Protein AF-A0A525I1N3-F1 (afdb_monomer)

Secondary structure (DSSP, 8-state):
---------------PPPTT--PPPPPTT-----TT-----TTSPPB-SPPPPPPPSSSSSP---HHHH-HHHHHHHHHHTS--EEEE-----SS--HHHHHHHHHHHHHHHH-SS---SEEEE-S--S-SS--TTTHIIIIITTTTT--S-EEE---SGGG-BS-TT-

Structure (mmCIF, N/CA/C/O backbone):
data_AF-A0A525I1N3-F1
#
_entry.id   AF-A0A525I1N3-F1
#
loop_
_atom_site.group_PDB
_atom_site.id
_atom_site.type_symbol
_atom_site.label_atom_id
_atom_site.label_alt_id
_atom_site.label_comp_id
_atom_site.label_asym_id
_atom_site.label_entity_id
_atom_site.label_seq_id
_atom_site.pdbx_PDB_ins_code
_atom_site.Cartn_x
_atom_site.Cartn_y
_atom_site.Cartn_z
_atom_site.occupancy
_atom_site.B_iso_or_equiv
_atom_site.auth_seq_id
_atom_site.auth_comp_id
_atom_site.auth_asym_id
_atom_site.auth_atom_id
_atom_site.pdbx_PDB_model_num
ATOM 1 N N . MET A 1 1 ? 1.531 -60.984 -22.964 1.00 40.72 1 MET A N 1
ATOM 2 C CA . MET A 1 1 ? 1.602 -60.156 -21.743 1.00 40.72 1 MET A CA 1
ATOM 3 C C . MET A 1 1 ? 1.619 -58.702 -22.183 1.00 40.72 1 MET A C 1
ATOM 5 O O . MET A 1 1 ? 2.660 -58.197 -22.573 1.00 40.72 1 MET A O 1
ATOM 9 N N . SER A 1 2 ? 0.441 -58.090 -22.276 1.00 33.56 2 SER A N 1
ATOM 10 C CA . SER A 1 2 ? 0.240 -56.708 -22.720 1.00 33.56 2 SER A CA 1
ATOM 11 C C . SER A 1 2 ? 0.135 -55.807 -21.491 1.00 33.56 2 SER A C 1
ATOM 13 O O . SER A 1 2 ? -0.817 -55.939 -20.722 1.00 33.56 2 SER A O 1
ATOM 15 N N . HIS A 1 3 ? 1.111 -54.925 -21.281 1.00 35.12 3 HIS A N 1
ATOM 16 C CA . HIS A 1 3 ? 1.067 -53.940 -20.203 1.00 35.12 3 HIS A CA 1
ATOM 17 C C . HIS A 1 3 ? 0.321 -52.682 -20.661 1.00 35.12 3 HIS A C 1
ATOM 19 O O . HIS A 1 3 ? 0.755 -51.989 -21.578 1.00 35.12 3 HIS A O 1
ATOM 25 N N . SER A 1 4 ? -0.805 -52.409 -20.002 1.00 31.67 4 SER A N 1
ATOM 26 C CA . SER A 1 4 ? -1.568 -51.166 -20.101 1.00 31.67 4 SER A CA 1
ATOM 27 C C . SER A 1 4 ? -0.810 -50.014 -19.437 1.00 31.67 4 SER A C 1
ATOM 29 O O . SER A 1 4 ? -0.463 -50.103 -18.260 1.00 31.67 4 SER A O 1
ATOM 31 N N . ALA A 1 5 ? -0.604 -48.915 -20.162 1.00 34.06 5 ALA A N 1
ATOM 32 C CA . ALA A 1 5 ? -0.118 -47.658 -19.602 1.00 34.06 5 ALA A CA 1
ATOM 33 C C . ALA A 1 5 ? -1.296 -46.873 -18.995 1.00 34.06 5 ALA A C 1
ATOM 35 O O . ALA A 1 5 ? -2.193 -46.436 -19.712 1.00 34.06 5 ALA A O 1
ATOM 36 N N . HIS A 1 6 ? -1.306 -46.711 -17.670 1.00 33.53 6 HIS A N 1
ATOM 37 C CA . HIS A 1 6 ? -2.169 -45.745 -16.987 1.00 33.53 6 HIS A CA 1
ATOM 38 C C . HIS A 1 6 ? -1.540 -44.351 -17.111 1.00 33.53 6 HIS A C 1
ATOM 40 O O . HIS A 1 6 ? -0.510 -44.074 -16.500 1.00 33.53 6 HIS A O 1
ATOM 46 N N . SER A 1 7 ? -2.160 -43.478 -17.905 1.00 33.03 7 SER A N 1
ATOM 47 C CA . SER A 1 7 ? -1.874 -42.042 -17.905 1.00 33.03 7 SER A CA 1
ATOM 48 C C . SER A 1 7 ? -2.634 -41.401 -16.743 1.00 33.03 7 SER A C 1
ATOM 50 O O . SER A 1 7 ? -3.847 -41.216 -16.808 1.00 33.03 7 SER A O 1
ATOM 52 N N . GLY A 1 8 ? -1.933 -41.135 -15.641 1.00 31.03 8 GLY A N 1
ATOM 53 C CA . GLY A 1 8 ? -2.435 -40.314 -14.544 1.00 31.03 8 GLY A CA 1
ATOM 54 C C . GLY A 1 8 ? -2.078 -38.855 -14.798 1.00 31.03 8 GLY A C 1
ATOM 55 O O . GLY A 1 8 ? -0.957 -38.437 -14.523 1.00 31.03 8 GLY A O 1
ATOM 56 N N . THR A 1 9 ? -3.012 -38.074 -15.333 1.00 32.09 9 THR A N 1
ATOM 57 C CA . THR A 1 9 ? -2.893 -36.614 -15.374 1.00 32.09 9 THR A CA 1
ATOM 58 C C . THR A 1 9 ? -3.061 -36.065 -13.959 1.00 32.09 9 THR A C 1
ATOM 60 O O . THR A 1 9 ? -4.167 -36.064 -13.419 1.00 32.09 9 THR A O 1
ATOM 63 N N . ALA A 1 10 ? -1.966 -35.610 -13.351 1.00 34.16 10 ALA A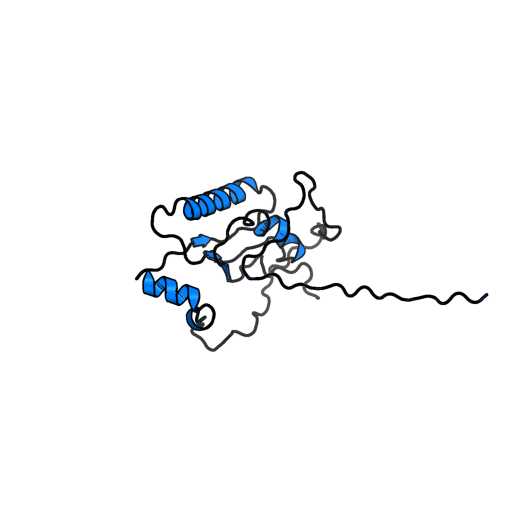 N 1
ATOM 64 C CA . ALA A 1 10 ? -2.005 -34.838 -12.116 1.00 34.16 10 ALA A CA 1
ATOM 65 C C . ALA A 1 10 ? -2.657 -33.478 -12.405 1.00 34.16 10 ALA A C 1
ATOM 67 O O . ALA A 1 10 ? -2.074 -32.629 -13.078 1.00 34.16 10 ALA A O 1
ATOM 68 N N . GLN A 1 11 ? -3.883 -33.279 -11.922 1.00 30.59 11 GLN A N 1
ATOM 69 C CA . GLN A 1 11 ? -4.490 -31.954 -11.858 1.00 30.59 11 GLN A CA 1
ATOM 70 C C . GLN A 1 11 ? -3.697 -31.114 -10.853 1.00 30.59 11 GLN A C 1
ATOM 72 O O . GLN A 1 11 ? -3.662 -31.425 -9.664 1.00 30.59 11 GLN A O 1
ATOM 77 N N . ALA A 1 12 ? -3.051 -30.052 -11.332 1.00 36.09 12 ALA A N 1
ATOM 78 C CA . ALA A 1 12 ? -2.499 -29.024 -10.466 1.00 36.09 12 ALA A CA 1
ATOM 79 C C . ALA A 1 12 ? -3.668 -28.294 -9.792 1.00 36.09 12 ALA A C 1
ATOM 81 O O . ALA A 1 12 ? -4.402 -27.550 -10.440 1.00 36.09 12 ALA A O 1
ATOM 82 N N . SER A 1 13 ? -3.871 -28.538 -8.498 1.00 36.62 13 SER A N 1
ATOM 83 C CA . SER A 1 13 ? -4.830 -27.793 -7.690 1.00 36.62 13 SER A CA 1
ATOM 84 C C . SER A 1 13 ? -4.318 -26.363 -7.507 1.00 36.62 13 SER A C 1
ATOM 86 O O . SER A 1 13 ? -3.439 -26.103 -6.683 1.00 36.62 13 SER A O 1
ATOM 88 N N . THR A 1 14 ? -4.849 -25.423 -8.280 1.00 41.84 14 THR A N 1
ATOM 89 C CA . THR A 1 14 ? -4.723 -23.992 -7.996 1.00 41.84 14 THR A CA 1
ATOM 90 C C . THR A 1 14 ? -5.656 -23.650 -6.843 1.00 41.84 14 THR A C 1
ATOM 92 O O . THR A 1 14 ? -6.792 -23.235 -7.052 1.00 41.84 14 THR A O 1
ATOM 95 N N . THR A 1 15 ? -5.201 -23.881 -5.614 1.00 48.47 15 THR A N 1
ATOM 96 C CA . THR A 1 15 ? -5.868 -23.339 -4.429 1.00 48.47 15 THR A CA 1
ATOM 97 C C . THR A 1 15 ? -5.619 -21.832 -4.422 1.00 48.47 15 THR A C 1
ATOM 99 O O . THR A 1 15 ? -4.478 -21.398 -4.242 1.00 48.47 15 THR A O 1
ATOM 102 N N . GLU A 1 16 ? -6.654 -21.039 -4.703 1.00 43.91 16 GLU A N 1
ATOM 103 C CA . GLU A 1 16 ? -6.618 -19.586 -4.515 1.00 43.91 16 GLU A CA 1
ATOM 104 C C 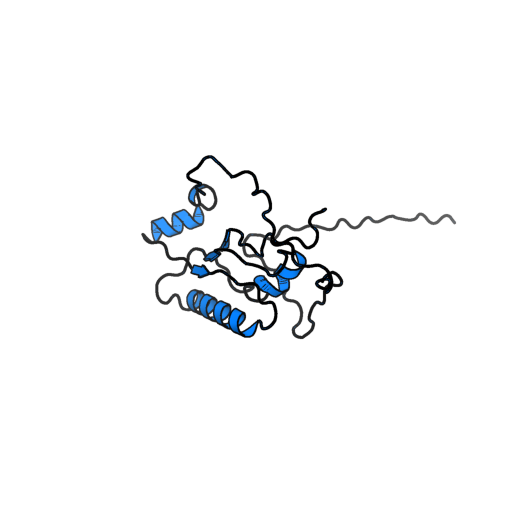. GLU A 1 16 ? -6.353 -19.275 -3.039 1.00 43.91 16 GLU A C 1
ATOM 106 O O . GLU A 1 16 ? -7.000 -19.832 -2.150 1.00 43.91 16 GLU A O 1
ATOM 111 N N . LEU A 1 17 ? -5.373 -18.408 -2.789 1.00 38.28 17 LEU A N 1
ATOM 112 C CA . LEU A 1 17 ? -5.067 -17.897 -1.456 1.00 38.28 17 LEU A CA 1
ATOM 113 C C . LEU A 1 17 ? -6.145 -16.893 -1.049 1.00 38.28 17 LEU A C 1
ATOM 115 O O . LEU A 1 17 ? -6.577 -16.075 -1.865 1.00 38.28 17 LEU A O 1
ATOM 119 N N . LYS A 1 18 ? -6.564 -16.925 0.217 1.00 51.91 18 LYS A N 1
ATOM 120 C CA . LYS A 1 18 ? -7.444 -15.885 0.763 1.00 51.91 18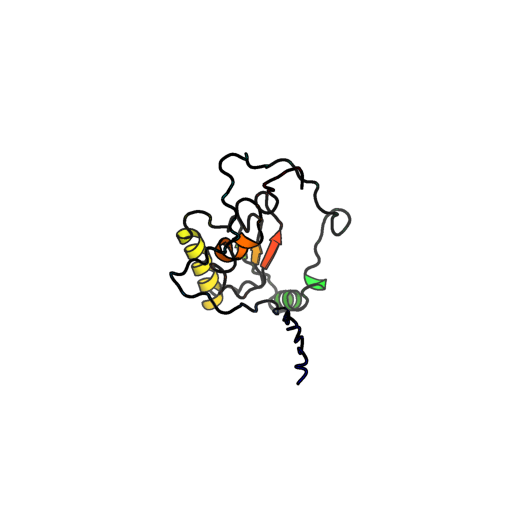 LYS A CA 1
ATOM 121 C C . LYS A 1 18 ? -6.695 -14.548 0.868 1.00 51.91 18 LYS A C 1
ATOM 123 O O . LYS A 1 18 ? -5.467 -14.547 0.978 1.00 51.91 18 LYS A O 1
ATOM 128 N N . PRO A 1 19 ? -7.402 -13.402 0.898 1.00 38.44 19 PRO A N 1
ATOM 129 C CA . PRO A 1 19 ? -6.781 -12.121 1.229 1.00 38.44 19 PRO A CA 1
ATOM 130 C C . PRO A 1 19 ? -6.005 -12.218 2.556 1.00 38.44 19 PRO A C 1
ATOM 132 O O . PRO A 1 19 ? -6.582 -12.593 3.575 1.00 38.44 19 PRO A O 1
ATOM 135 N N . GLY A 1 20 ? -4.699 -11.931 2.524 1.00 42.88 20 GLY A N 1
ATOM 136 C CA . GLY A 1 20 ? -3.796 -12.030 3.682 1.00 42.88 20 GLY A CA 1
ATOM 137 C C . GLY A 1 20 ? -3.140 -13.403 3.909 1.00 42.88 20 GLY A C 1
ATOM 138 O O . GLY A 1 20 ? -2.345 -13.548 4.833 1.00 42.88 20 GLY A O 1
ATOM 139 N N . GLU A 1 21 ? -3.428 -14.416 3.087 1.00 40.53 21 GLU A N 1
ATOM 140 C CA . GLU A 1 21 ? -2.798 -15.736 3.191 1.00 40.53 21 GLU A CA 1
ATOM 141 C C . GLU A 1 21 ? -1.470 -15.773 2.416 1.00 40.53 21 GLU A C 1
ATOM 143 O O . GLU A 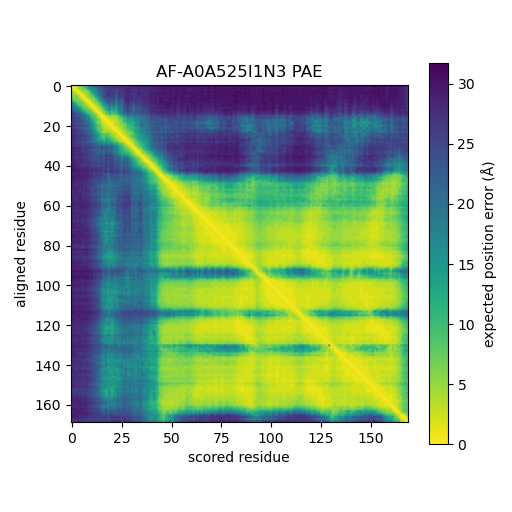1 21 ? -1.426 -15.516 1.211 1.00 40.53 21 GLU A O 1
ATOM 148 N N . THR A 1 22 ? -0.372 -16.109 3.097 1.00 40.81 22 THR A N 1
ATOM 149 C CA . THR A 1 22 ? 0.962 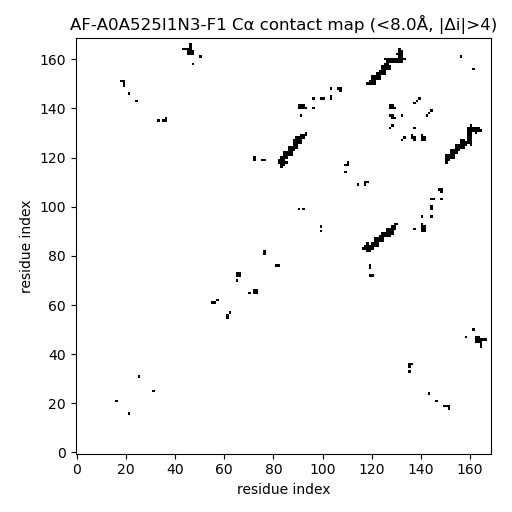-16.211 2.491 1.00 40.81 22 THR A CA 1
ATOM 150 C C . THR A 1 22 ? 1.383 -17.668 2.316 1.00 40.81 22 THR A C 1
ATOM 152 O O . THR A 1 22 ? 1.025 -18.559 3.090 1.00 40.81 22 THR A O 1
ATOM 155 N N . ARG A 1 23 ? 2.165 -17.943 1.266 1.00 50.03 23 ARG A N 1
ATOM 156 C CA . ARG A 1 23 ? 2.828 -19.247 1.115 1.00 50.03 23 ARG A CA 1
ATOM 157 C C . ARG A 1 23 ? 3.978 -19.364 2.125 1.00 50.03 23 ARG A C 1
ATOM 159 O O . ARG A 1 23 ? 4.564 -18.342 2.480 1.00 50.03 23 ARG A O 1
ATOM 166 N N . PRO A 1 24 ? 4.356 -20.587 2.543 1.00 53.09 24 PRO A N 1
ATOM 167 C CA . PRO A 1 24 ? 5.502 -20.788 3.425 1.00 53.09 24 PRO A CA 1
ATOM 168 C C . PRO A 1 24 ? 6.771 -20.138 2.865 1.00 53.09 24 PRO A C 1
ATOM 170 O O . PRO A 1 24 ? 7.071 -20.286 1.678 1.00 53.09 24 PRO A O 1
ATOM 173 N N . ALA A 1 25 ? 7.520 -19.456 3.734 1.00 45.28 25 ALA A N 1
ATOM 174 C CA . ALA A 1 25 ? 8.739 -18.752 3.359 1.00 45.28 25 ALA A CA 1
ATOM 175 C C . ALA A 1 25 ? 9.806 -19.713 2.778 1.00 45.28 25 ALA A C 1
ATOM 177 O O . ALA A 1 25 ? 10.063 -20.783 3.351 1.00 45.28 25 ALA A O 1
ATOM 178 N N . PRO A 1 26 ? 10.464 -19.351 1.663 1.00 47.88 26 PRO A N 1
ATOM 179 C CA . PRO A 1 26 ? 11.684 -19.987 1.195 1.00 47.88 26 PRO A CA 1
ATOM 180 C C . PRO A 1 26 ? 12.770 -19.953 2.271 1.00 47.88 26 PRO A C 1
ATOM 182 O O . PRO A 1 26 ? 12.811 -19.080 3.134 1.00 47.88 26 PRO A O 1
ATOM 185 N N . ARG A 1 27 ? 13.681 -20.927 2.235 1.00 40.91 27 ARG A N 1
ATOM 186 C CA . ARG A 1 27 ? 14.753 -21.002 3.235 1.00 40.91 27 ARG A CA 1
ATOM 187 C C . ARG A 1 27 ? 15.738 -19.830 3.064 1.00 40.91 27 ARG A C 1
ATOM 189 O O . ARG A 1 27 ? 16.191 -19.614 1.937 1.00 40.91 27 ARG A O 1
ATOM 196 N N . PRO A 1 28 ? 16.169 -19.170 4.157 1.00 36.22 28 PRO A N 1
ATOM 197 C CA . PRO A 1 28 ? 17.146 -18.086 4.096 1.00 36.22 28 PRO A CA 1
ATOM 198 C C . PRO A 1 28 ? 18.454 -18.525 3.419 1.00 36.22 28 PRO A C 1
ATOM 200 O O . PRO A 1 28 ? 18.874 -19.678 3.553 1.00 36.22 28 PRO A O 1
ATOM 203 N N . LYS A 1 29 ? 19.124 -17.599 2.717 1.00 38.16 29 LYS A N 1
ATOM 204 C CA . LYS A 1 29 ? 20.382 -17.806 1.952 1.00 38.16 29 LYS A CA 1
ATOM 205 C C . LYS A 1 29 ? 20.289 -18.745 0.745 1.00 38.16 29 LYS A C 1
ATOM 207 O O . LYS A 1 29 ? 21.300 -19.033 0.109 1.00 38.16 29 LYS A O 1
ATOM 212 N N . ARG A 1 30 ? 19.087 -19.187 0.384 1.00 40.66 30 ARG A N 1
ATOM 213 C CA . ARG A 1 30 ? 18.785 -19.645 -0.968 1.00 40.66 30 ARG A CA 1
ATOM 214 C C . ARG A 1 30 ? 17.979 -18.546 -1.629 1.00 40.66 30 ARG A C 1
ATOM 216 O O . ARG A 1 30 ? 16.756 -18.580 -1.574 1.00 40.66 30 ARG A O 1
ATOM 223 N N . SER A 1 31 ? 18.675 -17.578 -2.230 1.00 39.06 31 SER A N 1
ATOM 224 C CA . SER A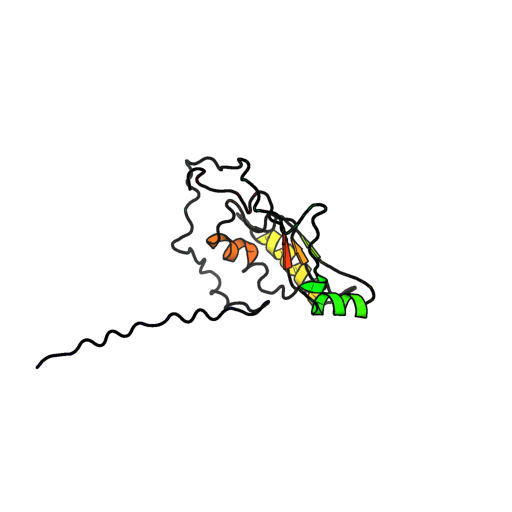 1 31 ? 18.038 -16.738 -3.242 1.00 39.06 31 SER A CA 1
ATOM 225 C C . SER A 1 31 ? 17.392 -17.709 -4.222 1.00 39.06 31 SER A C 1
ATOM 227 O O . SER A 1 31 ? 18.080 -18.567 -4.790 1.00 39.06 31 SER A O 1
ATOM 229 N N . GLN A 1 32 ? 16.066 -17.669 -4.334 1.00 44.75 32 GLN A N 1
ATOM 230 C CA . GLN A 1 32 ? 15.431 -18.265 -5.490 1.00 44.75 32 GLN A CA 1
ATOM 231 C C . GLN A 1 32 ? 15.821 -17.365 -6.654 1.00 44.75 32 GLN A C 1
ATOM 233 O O . GLN A 1 32 ? 15.067 -16.489 -7.055 1.00 44.75 32 GLN A O 1
ATOM 238 N N . ALA A 1 33 ? 17.023 -17.585 -7.189 1.00 37.59 33 ALA A N 1
ATOM 239 C CA . ALA A 1 33 ? 17.256 -17.361 -8.596 1.00 37.59 33 ALA A CA 1
ATOM 240 C C . ALA A 1 33 ? 16.249 -18.274 -9.297 1.00 37.59 33 ALA A C 1
ATOM 242 O O . ALA A 1 33 ? 16.499 -19.459 -9.530 1.00 37.59 33 ALA A O 1
ATOM 243 N N . HIS A 1 34 ? 15.040 -17.753 -9.489 1.00 37.06 34 HIS A N 1
ATOM 244 C CA . HIS A 1 34 ? 14.049 -18.395 -10.315 1.00 37.06 34 HIS A CA 1
ATOM 245 C C . HIS A 1 34 ? 14.711 -18.506 -11.696 1.00 37.06 34 HIS A C 1
ATOM 247 O O . HIS A 1 34 ? 15.324 -17.530 -12.141 1.00 37.06 34 HIS A O 1
ATOM 253 N N . PRO A 1 35 ? 14.647 -19.656 -12.388 1.00 33.25 35 PRO A N 1
ATOM 254 C CA . PRO A 1 35 ? 15.163 -19.801 -13.753 1.00 33.25 35 PRO A CA 1
ATOM 255 C C . PRO A 1 35 ? 14.284 -19.044 -14.774 1.00 33.25 35 PRO A C 1
ATOM 257 O O . PRO A 1 35 ? 13.894 -19.588 -15.801 1.00 33.25 35 PRO A O 1
ATOM 260 N N . GLY A 1 36 ? 13.937 -17.802 -14.443 1.00 34.72 36 GLY A N 1
ATOM 261 C CA . GLY A 1 36 ? 13.038 -16.888 -15.136 1.00 34.72 36 GLY A CA 1
ATOM 262 C C . GLY A 1 36 ? 13.288 -15.418 -14.785 1.00 34.72 36 GLY A C 1
ATOM 263 O O . GLY A 1 36 ? 12.628 -14.567 -15.363 1.00 34.72 36 GLY A O 1
ATOM 264 N N . VAL A 1 37 ? 14.268 -15.092 -13.920 1.00 40.59 37 VAL A N 1
ATOM 265 C CA . VAL A 1 37 ? 14.799 -13.722 -13.875 1.00 40.59 37 VAL A CA 1
ATOM 266 C C . VAL A 1 37 ? 15.473 -13.489 -15.220 1.00 40.59 37 VAL A C 1
ATOM 268 O O . VAL A 1 37 ? 16.619 -13.899 -15.432 1.00 40.59 37 VAL A O 1
ATOM 271 N N . SER A 1 38 ? 14.723 -12.915 -16.161 1.00 38.16 38 SER A N 1
ATOM 272 C CA . SER A 1 38 ? 15.284 -12.387 -17.392 1.00 38.16 38 SER A CA 1
ATOM 273 C C . SER A 1 38 ? 16.410 -11.455 -16.967 1.00 38.16 38 SER A C 1
ATOM 275 O O . SER A 1 38 ? 16.162 -10.508 -16.217 1.00 38.16 38 SER A O 1
ATOM 277 N N . PRO A 1 39 ? 17.663 -11.717 -17.376 1.00 41.47 39 PRO A N 1
ATOM 278 C CA . PRO A 1 39 ? 18.695 -10.713 -17.236 1.00 41.47 39 PRO A CA 1
ATOM 279 C C . PRO A 1 39 ? 18.133 -9.460 -17.896 1.00 41.47 39 PRO A C 1
ATOM 281 O O . PRO A 1 39 ? 17.732 -9.548 -19.059 1.00 41.47 39 PRO A O 1
ATOM 284 N N . LEU A 1 40 ? 18.077 -8.335 -17.173 1.00 43.12 40 LEU A N 1
ATOM 285 C CA . LEU A 1 40 ? 17.878 -7.027 -17.795 1.00 43.12 40 LEU A CA 1
ATOM 286 C C . LEU A 1 40 ? 18.822 -7.004 -18.989 1.00 43.12 40 LEU A C 1
ATOM 288 O O . LEU A 1 40 ? 20.040 -7.065 -18.797 1.00 43.12 40 LEU A O 1
ATOM 292 N N . HIS A 1 41 ? 18.276 -7.077 -20.201 1.00 44.34 41 HIS A N 1
ATOM 293 C CA . HIS A 1 41 ? 19.101 -7.296 -21.371 1.00 44.34 41 HIS A CA 1
ATOM 294 C C . HIS A 1 41 ? 19.981 -6.046 -21.476 1.00 44.34 41 HIS A C 1
ATOM 296 O O . HIS A 1 41 ? 19.459 -4.957 -21.706 1.00 44.34 41 HIS A O 1
ATOM 302 N N . PRO A 1 42 ? 21.310 -6.139 -21.276 1.00 44.62 42 PRO A N 1
ATOM 303 C CA . PRO A 1 42 ? 22.164 -4.965 -21.056 1.00 44.62 42 PRO A CA 1
ATOM 304 C C . PRO A 1 42 ? 22.313 -4.085 -22.311 1.00 44.62 42 PRO A C 1
ATOM 306 O O . PRO A 1 42 ? 23.074 -3.122 -22.320 1.00 44.62 42 PRO A O 1
ATOM 309 N N . VAL A 1 43 ? 21.602 -4.447 -23.383 1.00 43.81 43 VAL A N 1
ATOM 310 C CA . VAL A 1 43 ? 21.636 -3.852 -24.717 1.00 43.81 43 VAL A CA 1
ATOM 311 C C . VAL A 1 43 ? 20.266 -3.285 -25.131 1.00 43.81 43 VAL A C 1
ATOM 313 O O . VAL A 1 43 ? 20.201 -2.576 -26.130 1.00 43.81 43 VAL A O 1
ATOM 316 N N . SER A 1 44 ? 19.170 -3.549 -24.402 1.00 50.56 44 SER A N 1
ATOM 317 C CA . SER A 1 44 ? 17.879 -2.894 -24.663 1.00 50.56 44 SER A CA 1
ATOM 318 C C . SER A 1 44 ? 17.718 -1.693 -23.734 1.00 50.56 44 SER A C 1
ATOM 320 O O . SER A 1 44 ? 17.791 -1.797 -22.512 1.00 50.56 44 SER A O 1
ATOM 322 N N . HIS A 1 45 ? 17.531 -0.514 -24.318 1.00 55.41 45 HIS A N 1
ATOM 323 C CA . HIS A 1 45 ? 17.128 0.659 -23.554 1.00 55.41 45 HIS A CA 1
ATOM 324 C C . HIS A 1 45 ? 15.757 0.392 -22.926 1.00 55.41 45 HIS A C 1
ATOM 326 O O . HIS A 1 45 ? 14.874 -0.127 -23.607 1.00 55.41 45 HIS A O 1
ATOM 332 N N . ARG A 1 46 ? 15.576 0.760 -21.651 1.00 59.75 46 ARG A N 1
ATOM 333 C CA . ARG A 1 46 ? 14.258 0.709 -21.007 1.00 59.75 46 ARG A CA 1
ATOM 334 C C . ARG A 1 46 ? 13.255 1.483 -21.837 1.00 59.75 46 ARG A C 1
ATOM 336 O O . ARG A 1 46 ? 13.534 2.622 -22.224 1.00 59.75 46 ARG A O 1
ATOM 343 N N . ASN A 1 47 ? 12.091 0.893 -22.065 1.00 64.69 47 ASN A N 1
ATOM 344 C CA . ASN A 1 47 ? 11.024 1.606 -22.725 1.00 64.69 47 ASN A CA 1
ATOM 345 C C . ASN A 1 47 ? 10.119 2.298 -21.702 1.00 64.69 47 ASN A C 1
ATOM 347 O O . ASN A 1 47 ? 9.150 1.726 -21.211 1.00 64.69 47 ASN A O 1
ATOM 351 N N . THR A 1 48 ? 10.418 3.566 -21.435 1.00 67.56 48 THR A N 1
ATOM 352 C CA . THR A 1 48 ? 9.587 4.457 -20.612 1.00 67.56 48 THR A CA 1
ATOM 353 C C . THR A 1 48 ? 8.566 5.241 -21.445 1.00 67.56 48 THR A C 1
ATOM 355 O O . THR A 1 48 ? 8.004 6.235 -20.979 1.00 67.56 48 THR A O 1
ATOM 358 N N . SER A 1 49 ? 8.335 4.846 -22.706 1.00 72.56 49 SER A N 1
ATOM 359 C CA . SER A 1 49 ? 7.323 5.486 -23.545 1.00 72.56 49 SER A CA 1
ATOM 360 C C . SER A 1 49 ? 5.934 5.316 -22.939 1.00 72.56 49 SER A C 1
ATOM 362 O O . SER A 1 49 ? 5.629 4.283 -22.344 1.00 72.56 49 SER A O 1
ATOM 364 N N . PHE A 1 50 ? 5.078 6.313 -23.148 1.00 74.88 50 PHE A N 1
ATOM 365 C CA . PHE A 1 50 ? 3.691 6.254 -22.711 1.00 74.88 50 PHE A CA 1
ATOM 366 C C . PHE A 1 50 ? 2.987 5.008 -23.262 1.00 74.88 50 PHE A C 1
ATOM 368 O O . PHE A 1 50 ? 2.910 4.819 -24.477 1.00 74.88 50 PHE A O 1
ATOM 375 N N . GLN A 1 51 ? 2.416 4.218 -22.356 1.00 73.94 51 GLN A N 1
ATOM 376 C CA . GLN A 1 51 ? 1.508 3.131 -22.689 1.00 73.94 51 GLN A CA 1
ATOM 377 C C . GLN A 1 51 ? 0.058 3.609 -22.536 1.00 73.94 51 GLN A C 1
ATOM 379 O O . GLN A 1 51 ? -0.248 4.326 -21.577 1.00 73.94 51 GLN A O 1
ATOM 384 N N . PRO A 1 52 ? -0.859 3.237 -23.450 1.00 75.56 52 PRO A N 1
ATOM 385 C CA . PRO A 1 52 ? -2.274 3.529 -23.278 1.00 75.56 52 PRO A CA 1
ATOM 386 C C . PRO A 1 52 ? -2.775 3.003 -21.932 1.00 75.56 52 PRO A C 1
ATOM 388 O O . PRO A 1 52 ? -2.623 1.824 -21.615 1.00 75.56 52 PRO A O 1
ATOM 391 N N . LEU A 1 53 ? -3.403 3.879 -21.148 1.00 74.88 53 LEU A N 1
ATOM 392 C CA . LEU A 1 53 ? -4.007 3.477 -19.884 1.00 74.88 53 LEU A CA 1
ATOM 393 C C . LEU A 1 53 ? -5.149 2.478 -20.135 1.00 74.88 53 LEU A C 1
ATOM 395 O O . LEU A 1 53 ? -5.875 2.609 -21.132 1.00 74.88 53 LEU A O 1
ATOM 399 N N . PRO A 1 54 ? -5.367 1.510 -19.227 1.00 75.50 54 PRO A N 1
ATOM 400 C CA . PRO A 1 54 ? -6.533 0.647 -19.298 1.00 75.50 54 PRO A CA 1
ATOM 401 C C . PRO A 1 54 ? -7.814 1.484 -19.256 1.00 75.50 54 PRO A C 1
ATOM 403 O O . PRO A 1 54 ? -7.844 2.607 -18.742 1.00 75.50 54 PRO A O 1
ATOM 406 N N . ARG A 1 55 ? -8.906 0.922 -19.788 1.00 83.00 55 ARG A N 1
ATOM 407 C CA . ARG A 1 55 ? -10.213 1.581 -19.721 1.00 83.00 55 ARG A CA 1
ATOM 408 C C . ARG A 1 55 ? -10.533 1.892 -18.248 1.00 83.00 55 ARG A C 1
ATOM 410 O O . ARG A 1 55 ? -10.491 0.969 -17.433 1.00 83.00 55 ARG A O 1
ATOM 417 N N . PRO A 1 56 ? -10.866 3.148 -17.902 1.00 82.25 56 PRO A N 1
ATOM 418 C CA . PRO A 1 56 ? -11.173 3.502 -16.525 1.00 82.25 56 PRO A CA 1
ATOM 419 C C . PRO A 1 56 ? -12.420 2.757 -16.039 1.00 82.25 56 PRO A C 1
ATOM 421 O O . PRO A 1 56 ? -13.286 2.376 -16.830 1.00 82.25 56 PRO A O 1
ATOM 424 N N . LEU A 1 57 ? -12.536 2.598 -14.719 1.00 80.75 57 LEU A N 1
ATOM 425 C CA . LEU A 1 57 ? -13.674 1.924 -14.083 1.00 80.75 57 LEU A CA 1
ATOM 426 C C . LEU A 1 57 ? -15.006 2.679 -14.255 1.00 80.75 57 LEU A C 1
ATOM 428 O O . LEU A 1 57 ? -16.070 2.098 -14.056 1.00 80.75 57 LEU A O 1
ATOM 432 N N . GLY A 1 58 ? -14.961 3.962 -14.625 1.00 82.25 58 GLY A N 1
ATOM 433 C CA . GLY A 1 58 ? -16.131 4.818 -14.791 1.00 82.25 58 GLY A CA 1
ATOM 434 C C . GLY A 1 58 ? -15.792 6.157 -15.444 1.00 82.25 58 GLY A C 1
ATOM 435 O O . GLY A 1 58 ? -14.694 6.349 -15.967 1.00 82.25 58 GLY A O 1
ATOM 436 N N . LEU A 1 59 ? -16.754 7.080 -15.423 1.00 86.25 59 LEU A N 1
ATOM 437 C CA . LEU A 1 59 ? -16.565 8.454 -15.894 1.00 86.25 59 LEU A CA 1
ATOM 438 C C . LEU A 1 59 ? -15.856 9.305 -14.828 1.00 86.25 59 LEU A C 1
ATOM 440 O O . LEU A 1 59 ? -16.007 9.025 -13.639 1.00 86.25 59 LEU A O 1
ATOM 444 N N . PRO A 1 60 ? -15.102 10.343 -15.229 1.00 84.56 60 PRO A N 1
ATOM 445 C CA . PRO A 1 60 ? -14.501 11.273 -14.285 1.00 84.56 60 PRO A CA 1
ATOM 446 C C . PRO A 1 60 ? -15.567 12.099 -13.529 1.00 84.56 60 PRO A C 1
ATOM 448 O O . PRO A 1 60 ? -16.618 12.397 -14.106 1.00 84.56 60 PRO A O 1
ATOM 451 N N . PRO A 1 61 ? -15.283 12.550 -12.290 1.00 85.44 61 PRO A N 1
ATOM 452 C CA . PRO A 1 61 ? -14.100 12.223 -11.485 1.00 85.44 61 PRO A CA 1
ATOM 453 C C . PRO A 1 61 ? -14.042 10.733 -11.120 1.00 85.44 61 PRO A C 1
ATOM 455 O O . PRO A 1 61 ? -15.053 10.118 -10.793 1.00 85.44 61 PRO A O 1
ATOM 458 N N . TYR A 1 62 ? -12.852 10.134 -11.224 1.00 83.44 62 TYR A N 1
ATOM 459 C CA . TYR A 1 62 ? -12.685 8.709 -10.957 1.00 83.44 62 TYR A CA 1
ATOM 460 C C . TYR A 1 62 ? -12.775 8.454 -9.455 1.00 83.44 62 TYR A C 1
ATOM 462 O O . TYR A 1 62 ? -11.965 8.959 -8.680 1.00 83.44 62 TYR A O 1
ATOM 470 N N . HIS A 1 63 ? -13.752 7.646 -9.063 1.00 83.06 63 HIS A N 1
ATOM 471 C CA . HIS A 1 63 ? -13.947 7.223 -7.686 1.00 83.06 63 HIS A CA 1
ATOM 472 C C . HIS A 1 63 ? -13.902 5.703 -7.607 1.00 83.06 63 HIS A C 1
ATOM 474 O O . HIS A 1 63 ? -14.490 5.009 -8.438 1.00 83.06 63 HIS A O 1
ATOM 480 N N . TYR A 1 64 ? -13.219 5.196 -6.585 1.00 84.00 64 TYR A N 1
ATOM 481 C CA . TYR A 1 64 ? -13.308 3.802 -6.187 1.00 84.00 64 TYR A CA 1
ATOM 482 C C . TYR A 1 64 ? -14.057 3.737 -4.860 1.00 84.00 64 TYR A C 1
ATOM 484 O O . TYR A 1 64 ? -13.596 4.277 -3.855 1.00 84.00 64 TYR A O 1
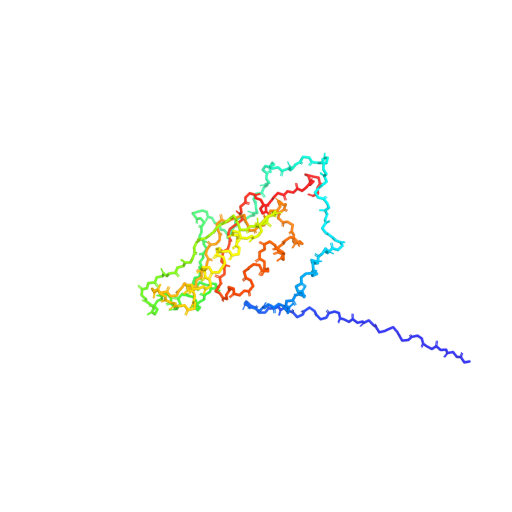ATOM 492 N N . ASP A 1 65 ? -15.233 3.115 -4.867 1.00 87.56 65 ASP A N 1
ATOM 493 C CA . ASP A 1 65 ? -16.049 2.966 -3.665 1.00 87.56 65 ASP A CA 1
ATOM 494 C C . ASP A 1 65 ? -15.509 1.810 -2.812 1.00 87.56 65 ASP A C 1
ATOM 496 O O . ASP A 1 65 ? -15.793 0.634 -3.064 1.00 87.56 65 ASP A O 1
ATOM 500 N N . LEU A 1 66 ? -14.689 2.159 -1.816 1.00 83.25 66 LEU A N 1
ATOM 501 C CA . LEU A 1 66 ? -14.129 1.196 -0.870 1.00 83.25 66 LEU A CA 1
ATOM 502 C C . LEU A 1 66 ? -15.226 0.520 -0.045 1.00 83.25 66 LEU A C 1
ATOM 504 O O . LEU A 1 66 ? -15.130 -0.676 0.205 1.00 83.25 66 LEU A O 1
ATOM 508 N N . SER A 1 67 ? -16.287 1.236 0.319 1.00 88.06 67 SER A N 1
ATOM 509 C CA . SER A 1 67 ? -17.382 0.725 1.147 1.00 88.06 67 SER A CA 1
ATOM 510 C C . SER A 1 67 ? -18.149 -0.391 0.446 1.00 88.06 67 SER A C 1
ATOM 512 O O . SER A 1 67 ? -18.489 -1.403 1.055 1.00 88.06 67 SER A O 1
ATOM 514 N N . ALA A 1 68 ? -18.376 -0.234 -0.860 1.00 88.56 68 ALA A N 1
ATOM 515 C CA . ALA A 1 68 ? -19.071 -1.229 -1.671 1.00 88.56 68 ALA A CA 1
ATOM 516 C C . ALA A 1 68 ? -18.254 -2.513 -1.893 1.00 88.56 68 ALA A C 1
ATOM 518 O O . ALA A 1 68 ? -18.828 -3.574 -2.146 1.00 88.56 68 ALA A O 1
ATOM 519 N N . LYS A 1 69 ? -16.919 -2.424 -1.861 1.00 87.12 69 LYS A N 1
ATOM 520 C CA . LYS A 1 69 ? -16.013 -3.548 -2.159 1.00 87.12 69 LYS A CA 1
ATOM 521 C C . LYS A 1 69 ? -15.412 -4.191 -0.913 1.00 87.12 69 LYS A C 1
ATOM 523 O O . LYS A 1 69 ? -15.135 -5.386 -0.932 1.00 87.12 69 LYS A O 1
ATOM 528 N N . PHE A 1 70 ? -15.262 -3.421 0.159 1.00 90.44 70 PHE A N 1
ATOM 529 C CA . PHE A 1 70 ? -14.624 -3.805 1.416 1.00 90.44 70 PHE A CA 1
ATOM 530 C C . PHE A 1 70 ? -15.487 -3.346 2.604 1.00 90.44 70 PHE A C 1
ATOM 532 O O . PHE A 1 70 ? -15.090 -2.453 3.359 1.00 90.44 70 PHE A O 1
ATOM 539 N N . PRO A 1 71 ? -16.681 -3.945 2.784 1.00 92.69 71 PRO A N 1
ATOM 540 C CA . PRO A 1 71 ? -17.643 -3.507 3.796 1.00 92.69 71 PRO A CA 1
ATOM 541 C C . 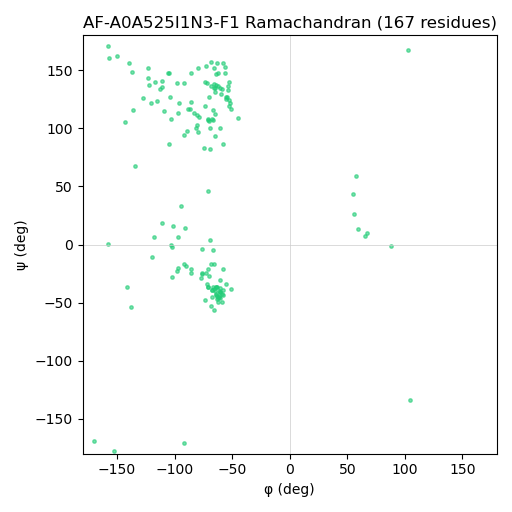PRO A 1 71 ? -17.092 -3.591 5.226 1.00 92.69 71 PRO A C 1
ATOM 543 O O . PRO A 1 71 ? -17.432 -2.754 6.057 1.00 92.69 71 PRO A O 1
ATOM 546 N N . ASP A 1 72 ? -16.197 -4.543 5.507 1.00 92.50 72 ASP A N 1
ATOM 547 C CA . ASP A 1 72 ? -15.576 -4.685 6.829 1.00 92.50 72 ASP A CA 1
ATOM 548 C C . ASP A 1 72 ? -14.663 -3.499 7.176 1.00 92.50 72 ASP A C 1
ATOM 550 O O . ASP A 1 72 ? -14.652 -3.045 8.319 1.00 92.50 72 ASP A O 1
ATOM 554 N N . ILE A 1 73 ? -13.944 -2.947 6.189 1.00 91.94 73 ILE A N 1
ATOM 555 C CA . ILE A 1 73 ? -13.118 -1.745 6.381 1.00 91.94 73 ILE A CA 1
ATOM 556 C C . ILE A 1 73 ? -14.017 -0.537 6.645 1.00 91.94 73 ILE A C 1
ATOM 558 O O . ILE A 1 73 ? -13.753 0.222 7.574 1.00 91.94 73 ILE A O 1
ATOM 562 N N . ALA A 1 74 ? -15.093 -0.368 5.869 1.00 92.50 74 ALA A N 1
ATOM 563 C CA . ALA A 1 74 ? -16.037 0.732 6.067 1.00 92.50 74 ALA A CA 1
ATOM 564 C C . ALA A 1 74 ? -16.687 0.682 7.454 1.00 92.50 74 ALA A C 1
ATOM 566 O O . ALA A 1 74 ? -16.683 1.680 8.171 1.00 92.50 74 ALA A O 1
ATOM 567 N N . LYS A 1 75 ? -17.145 -0.501 7.873 1.00 93.94 75 LYS A N 1
ATOM 568 C CA . LYS A 1 75 ? -17.683 -0.714 9.215 1.00 93.94 75 LYS A CA 1
ATOM 569 C C . LYS A 1 75 ? -16.661 -0.362 10.302 1.00 93.94 75 LYS A C 1
ATOM 571 O O . LYS A 1 75 ? -17.011 0.318 11.259 1.00 93.94 75 LYS A O 1
ATOM 576 N N . ALA A 1 76 ? -15.400 -0.769 10.146 1.00 91.69 76 ALA A N 1
ATOM 577 C CA . ALA A 1 76 ? -14.350 -0.440 11.110 1.00 91.69 76 ALA A CA 1
ATOM 578 C C . ALA A 1 76 ? -14.068 1.075 11.191 1.00 91.69 76 ALA A C 1
ATOM 580 O O . ALA A 1 76 ? -13.830 1.589 12.283 1.00 91.69 76 ALA A O 1
ATOM 581 N N . ILE A 1 77 ? -14.132 1.800 10.065 1.00 92.62 77 ILE A N 1
ATOM 582 C CA . ILE A 1 77 ? -14.030 3.271 10.037 1.00 92.62 77 ILE A CA 1
ATOM 583 C C . ILE A 1 77 ? -15.201 3.904 10.799 1.00 92.62 77 ILE A C 1
ATOM 585 O O . ILE A 1 77 ? -14.992 4.798 11.621 1.00 92.62 77 ILE A O 1
ATOM 589 N N . GLU A 1 78 ? -16.427 3.447 10.539 1.00 93.62 78 GLU A N 1
ATOM 590 C CA . GLU A 1 78 ? -17.638 3.953 11.194 1.00 93.62 78 GLU A CA 1
ATOM 591 C C . GLU A 1 78 ? -17.610 3.713 12.710 1.00 93.62 78 GLU A C 1
ATOM 593 O O . GLU A 1 78 ? -17.875 4.634 13.481 1.00 93.62 78 GLU A O 1
ATOM 598 N N . GLU A 1 79 ? -17.234 2.506 13.145 1.00 93.44 79 GLU A N 1
ATOM 599 C CA . GLU A 1 79 ? -17.109 2.145 14.563 1.00 93.44 79 GLU A CA 1
ATOM 600 C C . GLU A 1 79 ? -16.012 2.946 15.278 1.00 93.44 79 GLU A C 1
ATOM 602 O O . GLU A 1 79 ? -16.180 3.324 16.440 1.00 93.44 79 GLU A O 1
ATOM 607 N N . ALA A 1 80 ? -14.899 3.232 14.596 1.00 90.81 80 ALA A N 1
ATOM 608 C CA . ALA A 1 80 ? -13.810 4.034 15.149 1.00 90.81 80 ALA A CA 1
ATOM 609 C C . ALA A 1 80 ? -14.123 5.541 15.183 1.00 90.81 80 ALA A C 1
ATOM 611 O O . ALA A 1 80 ? -13.517 6.270 15.971 1.00 90.81 80 ALA A O 1
ATOM 612 N N . GLY A 1 81 ? -15.028 6.027 14.323 1.00 93.94 81 GLY A N 1
ATOM 613 C CA . GLY A 1 81 ? -15.298 7.457 14.132 1.00 93.94 81 GLY A CA 1
ATOM 614 C C . GLY A 1 81 ? -14.132 8.226 13.495 1.00 93.94 81 GLY A C 1
ATOM 615 O O . GLY A 1 81 ? -14.136 9.458 13.462 1.00 93.94 81 GLY A O 1
ATOM 616 N N . SER A 1 82 ? -13.122 7.512 13.003 1.00 92.69 82 SER A N 1
ATOM 617 C CA . SER A 1 82 ? -11.928 8.052 12.361 1.00 92.69 82 SER A CA 1
ATOM 618 C C . SER A 1 82 ? -11.292 7.001 11.454 1.00 92.69 82 SER A C 1
ATOM 620 O O . SER A 1 82 ? -11.525 5.802 11.592 1.00 92.69 82 SER A O 1
ATOM 622 N N . MET A 1 83 ? -10.460 7.454 10.518 1.00 91.38 83 MET A N 1
ATOM 623 C CA . MET A 1 83 ? -9.734 6.585 9.597 1.00 91.38 83 MET A CA 1
ATOM 624 C C . MET A 1 83 ? -8.235 6.807 9.763 1.00 91.38 83 MET A C 1
ATOM 626 O O . MET A 1 83 ? -7.742 7.914 9.556 1.00 91.38 83 MET A O 1
ATOM 630 N N . THR A 1 84 ? -7.520 5.736 10.096 1.00 94.19 84 THR A N 1
ATOM 631 C CA . THR A 1 84 ? -6.056 5.697 10.061 1.00 94.19 84 THR A CA 1
ATOM 632 C C . THR A 1 84 ? -5.624 4.732 8.966 1.00 94.19 84 THR A C 1
ATOM 634 O O . THR A 1 84 ? -6.158 3.628 8.861 1.00 94.19 84 THR A O 1
ATOM 637 N N . LEU A 1 85 ? -4.663 5.150 8.146 1.00 95.19 85 LEU A N 1
ATOM 638 C CA . LEU A 1 85 ? -4.071 4.344 7.084 1.00 95.19 85 LEU A CA 1
ATOM 639 C C . LEU A 1 85 ? -2.562 4.580 7.026 1.00 95.19 85 LEU A C 1
ATOM 641 O O . LEU A 1 85 ? -2.072 5.632 7.438 1.00 95.19 85 LEU A O 1
ATOM 645 N N . HIS A 1 86 ? -1.835 3.610 6.486 1.00 96.94 86 HIS A N 1
ATOM 646 C CA . HIS A 1 86 ? -0.479 3.853 6.006 1.00 96.94 86 HIS A CA 1
ATOM 647 C C . HIS A 1 86 ? -0.516 4.384 4.573 1.00 96.94 86 HIS A C 1
ATOM 649 O O . HIS A 1 86 ? -1.393 4.012 3.798 1.00 96.94 86 HIS A O 1
ATOM 655 N N . VAL A 1 87 ? 0.446 5.235 4.221 1.00 96.94 87 VAL A N 1
ATOM 656 C CA . VAL A 1 87 ? 0.682 5.677 2.842 1.00 96.94 87 VAL A CA 1
ATOM 657 C C . VAL A 1 87 ? 2.152 5.440 2.533 1.00 96.94 87 VAL A C 1
ATOM 659 O O . VAL A 1 87 ? 3.009 5.885 3.295 1.00 96.94 87 VAL A O 1
ATOM 662 N N . MET A 1 88 ? 2.439 4.725 1.449 1.00 94.81 88 MET A N 1
ATOM 663 C CA . MET A 1 88 ? 3.805 4.436 1.002 1.00 94.81 88 MET A CA 1
ATOM 664 C C . MET A 1 88 ? 3.861 4.296 -0.519 1.00 94.81 88 MET A C 1
ATOM 666 O O . MET A 1 88 ? 2.833 4.090 -1.151 1.00 94.81 88 MET A O 1
ATOM 670 N N . GLY A 1 89 ? 5.046 4.391 -1.100 1.00 93.81 89 GLY A N 1
ATOM 671 C CA . GLY A 1 89 ? 5.318 4.167 -2.519 1.00 93.81 89 GLY A CA 1
ATOM 672 C C . GLY A 1 89 ? 6.762 3.706 -2.680 1.00 93.81 89 GLY A C 1
ATOM 673 O O . GLY A 1 89 ? 7.452 3.549 -1.667 1.00 93.81 89 GLY A O 1
ATOM 674 N N . ASP A 1 90 ? 7.194 3.503 -3.922 1.00 91.31 90 ASP A N 1
ATOM 675 C CA . ASP A 1 90 ? 8.607 3.288 -4.266 1.00 91.31 90 ASP A CA 1
ATOM 676 C C . ASP A 1 90 ? 9.235 2.127 -3.478 1.00 91.31 90 ASP A C 1
ATOM 678 O O . ASP A 1 90 ? 10.328 2.223 -2.913 1.00 91.31 90 ASP A O 1
ATOM 682 N N . SER A 1 91 ? 8.492 1.025 -3.364 1.00 88.31 91 SER A N 1
ATOM 683 C CA . SER A 1 91 ? 8.843 -0.057 -2.452 1.00 88.31 91 SER A CA 1
ATOM 684 C C . SER A 1 91 ? 9.690 -1.145 -3.086 1.00 88.31 91 SER A C 1
ATOM 686 O O . SER A 1 91 ? 10.307 -1.892 -2.337 1.00 88.31 91 SER A O 1
ATOM 688 N N . GLY A 1 92 ? 9.781 -1.245 -4.413 1.00 73.06 92 GLY A N 1
ATOM 689 C CA . GLY A 1 92 ? 10.561 -2.315 -5.031 1.00 73.06 92 GLY A CA 1
ATOM 690 C C . GLY A 1 92 ? 12.076 -2.132 -4.837 1.00 73.06 92 GLY A C 1
ATOM 691 O O . GLY A 1 92 ? 12.722 -1.284 -5.451 1.00 73.06 92 GLY A O 1
ATOM 692 N N . GLY A 1 93 ? 12.671 -2.938 -3.957 1.00 67.31 93 GLY A N 1
ATOM 693 C CA . GLY A 1 93 ? 14.103 -2.893 -3.654 1.00 67.31 93 GLY A CA 1
ATOM 694 C C . GLY A 1 93 ? 14.943 -3.631 -4.700 1.00 67.31 93 GLY A C 1
ATOM 695 O O . GLY A 1 93 ? 14.901 -4.855 -4.773 1.00 67.31 93 GLY A O 1
ATOM 696 N N . VAL A 1 94 ? 15.745 -2.913 -5.495 1.00 59.50 94 VAL A N 1
ATOM 697 C CA . VAL A 1 94 ? 16.457 -3.517 -6.650 1.00 59.50 94 VAL A CA 1
ATOM 698 C C . VAL A 1 94 ? 17.906 -3.911 -6.370 1.00 59.50 94 VAL A C 1
ATOM 700 O O . VAL A 1 94 ? 18.498 -4.699 -7.105 1.00 59.50 94 VAL A O 1
ATOM 703 N N . GLN A 1 95 ? 18.516 -3.346 -5.330 1.00 60.75 95 GLN A N 1
ATOM 704 C CA . GLN A 1 95 ? 19.964 -3.453 -5.117 1.00 60.75 95 GLN A CA 1
ATOM 705 C C . GLN A 1 95 ? 20.355 -3.634 -3.654 1.00 60.75 95 GLN A C 1
ATOM 707 O O . GLN A 1 95 ? 21.275 -4.397 -3.368 1.00 60.75 95 GLN A O 1
ATOM 712 N N . ASP A 1 96 ? 19.641 -2.976 -2.744 1.00 65.81 96 ASP A N 1
ATOM 713 C CA . ASP A 1 96 ? 19.843 -3.091 -1.306 1.00 65.81 96 ASP A CA 1
ATOM 714 C C . ASP A 1 96 ? 18.487 -3.031 -0.595 1.00 65.81 96 ASP A C 1
ATOM 716 O O . ASP A 1 96 ? 17.848 -1.981 -0.520 1.00 65.81 96 ASP A O 1
ATOM 720 N N . GLY A 1 97 ? 18.021 -4.188 -0.126 1.00 73.00 97 GLY A N 1
ATOM 721 C CA . GLY A 1 97 ? 16.746 -4.311 0.577 1.00 73.00 97 GLY A CA 1
ATOM 722 C C . GLY A 1 97 ? 16.794 -3.811 2.022 1.00 73.00 97 GLY A C 1
ATOM 723 O O . GLY A 1 97 ? 15.761 -3.811 2.680 1.00 73.00 97 GLY A O 1
ATOM 724 N N . GLU A 1 98 ? 17.954 -3.399 2.549 1.00 81.44 98 GLU A N 1
ATOM 725 C CA . GLU A 1 98 ? 18.092 -3.007 3.957 1.00 81.44 98 GLU A CA 1
ATOM 726 C C . GLU A 1 98 ? 17.155 -1.847 4.327 1.00 81.44 98 GLU A C 1
ATOM 728 O O . GLU A 1 98 ? 16.379 -1.948 5.279 1.00 81.44 98 GLU A O 1
ATOM 733 N N . PHE A 1 99 ? 17.146 -0.773 3.535 1.00 85.44 99 PHE A N 1
ATOM 734 C CA . PHE A 1 99 ? 16.286 0.383 3.807 1.00 85.44 99 PHE A CA 1
ATOM 735 C C . PHE A 1 99 ? 14.800 0.051 3.690 1.00 85.44 99 PHE A C 1
ATOM 737 O O . PHE A 1 99 ? 13.993 0.511 4.499 1.00 85.44 99 PHE A O 1
ATOM 744 N N . GLN A 1 100 ? 14.443 -0.782 2.714 1.00 89.50 100 GLN A N 1
ATOM 745 C CA . GLN A 1 100 ? 13.078 -1.266 2.548 1.00 89.50 100 GLN A CA 1
ATOM 746 C C . GLN A 1 100 ? 12.641 -2.099 3.761 1.00 89.50 100 GLN A C 1
ATOM 748 O O . GLN A 1 100 ? 11.553 -1.890 4.300 1.00 89.50 100 GLN A O 1
ATOM 753 N N . ASN A 1 101 ? 13.512 -2.991 4.238 1.00 88.50 101 ASN A N 1
ATOM 754 C CA . ASN A 1 101 ? 13.260 -3.795 5.427 1.00 88.50 101 ASN A CA 1
ATOM 755 C C . ASN A 1 101 ? 13.057 -2.910 6.658 1.00 88.50 101 ASN A C 1
ATOM 757 O O . ASN A 1 101 ? 12.122 -3.153 7.413 1.00 88.50 101 ASN A O 1
ATOM 761 N N . PHE A 1 102 ? 13.832 -1.834 6.832 1.00 91.69 102 PHE A N 1
ATOM 762 C CA . PHE A 1 102 ? 13.593 -0.894 7.931 1.00 91.69 102 PHE A CA 1
ATOM 763 C C . PHE A 1 102 ? 12.214 -0.231 7.852 1.00 91.69 102 PHE A C 1
ATOM 765 O O . PHE A 1 102 ? 11.549 -0.090 8.879 1.00 91.69 102 PHE A O 1
ATOM 772 N N . VAL A 1 103 ? 11.742 0.139 6.657 1.00 93.19 103 VAL A N 1
ATOM 773 C CA . VAL A 1 103 ? 10.375 0.661 6.484 1.00 93.19 103 VAL A CA 1
ATOM 774 C C . VAL A 1 103 ? 9.344 -0.400 6.877 1.00 93.19 103 VAL A C 1
ATOM 776 O O . VAL A 1 103 ? 8.452 -0.114 7.680 1.00 93.19 103 VAL A O 1
ATOM 779 N N . ALA A 1 104 ? 9.484 -1.628 6.370 1.00 92.69 104 ALA A N 1
ATOM 780 C CA . ALA A 1 104 ? 8.588 -2.738 6.689 1.00 92.69 104 ALA A CA 1
ATOM 781 C C . ALA A 1 104 ? 8.563 -3.048 8.198 1.00 92.69 104 ALA A C 1
ATOM 783 O O . ALA A 1 104 ? 7.489 -3.202 8.784 1.00 92.69 104 ALA A O 1
ATOM 784 N N . GLU A 1 105 ? 9.725 -3.052 8.855 1.00 94.00 105 GLU A N 1
ATOM 785 C CA . GLU A 1 105 ? 9.868 -3.245 10.299 1.00 94.00 105 GLU A CA 1
ATOM 786 C C . GLU A 1 105 ? 9.152 -2.155 11.102 1.00 94.00 105 GLU A C 1
ATOM 788 O O . GLU A 1 105 ? 8.438 -2.469 12.055 1.00 94.00 105 GLU A O 1
ATOM 793 N N . GLN A 1 106 ? 9.289 -0.879 10.722 1.00 95.00 106 GLN A N 1
ATOM 794 C CA . GLN A 1 106 ? 8.593 0.212 11.414 1.00 95.00 106 GLN A CA 1
ATOM 795 C C . GLN A 1 106 ? 7.077 0.148 11.205 1.00 95.00 106 GLN A C 1
ATOM 797 O O . GLN A 1 106 ? 6.312 0.364 12.150 1.00 95.00 106 GLN A O 1
ATOM 802 N N . MET A 1 107 ? 6.627 -0.200 9.997 1.00 95.25 107 MET A N 1
ATOM 803 C CA . MET A 1 107 ? 5.206 -0.418 9.725 1.00 95.25 107 MET A CA 1
ATOM 804 C C . MET A 1 107 ? 4.655 -1.562 10.582 1.00 95.25 107 MET A C 1
ATOM 806 O O . MET A 1 107 ? 3.612 -1.394 11.212 1.00 95.25 107 MET A O 1
ATOM 810 N N . LEU A 1 108 ? 5.371 -2.685 10.677 1.00 95.06 108 LEU A N 1
ATOM 811 C CA . LEU A 1 108 ? 4.992 -3.823 11.514 1.00 95.06 108 LEU A CA 1
ATOM 812 C C . LEU A 1 108 ? 4.995 -3.468 13.008 1.00 95.06 108 LEU A C 1
ATOM 814 O O . LEU A 1 108 ? 4.060 -3.813 13.734 1.00 95.06 108 LEU A O 1
ATOM 818 N N . ALA A 1 109 ? 6.000 -2.730 13.478 1.00 94.81 109 ALA A N 1
ATOM 819 C CA . ALA A 1 109 ? 6.061 -2.255 14.856 1.00 94.81 109 ALA A CA 1
ATOM 820 C C . ALA A 1 109 ? 4.864 -1.349 15.196 1.00 94.81 109 ALA A C 1
ATOM 822 O O . ALA A 1 109 ? 4.311 -1.434 16.299 1.00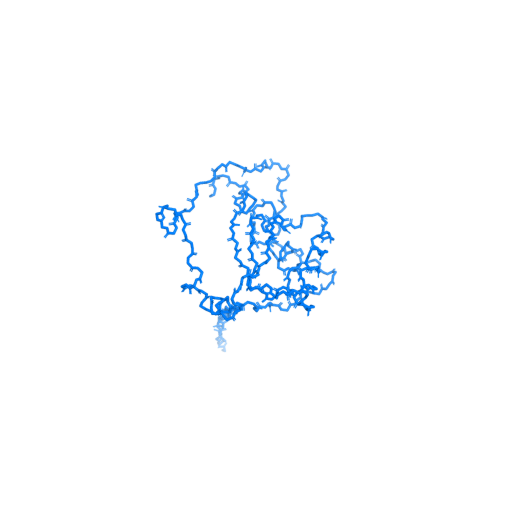 94.81 109 ALA A O 1
ATOM 823 N N . HIS A 1 110 ? 4.405 -0.518 14.255 1.00 94.25 110 HIS A N 1
ATOM 824 C CA . HIS A 1 110 ? 3.190 0.273 14.439 1.00 94.25 110 HIS A CA 1
ATOM 825 C C . HIS A 1 110 ? 1.943 -0.621 14.573 1.00 94.25 110 HIS A C 1
ATOM 827 O O . HIS A 1 110 ? 1.158 -0.419 15.503 1.00 94.25 110 HIS A O 1
ATOM 833 N N . LEU A 1 111 ? 1.802 -1.668 13.748 1.00 93.00 111 LEU A N 1
ATOM 834 C CA . LEU A 1 111 ? 0.693 -2.634 13.850 1.00 93.00 111 LEU A CA 1
ATOM 835 C C . LEU A 1 111 ? 0.653 -3.364 15.202 1.00 93.00 111 LEU A C 1
ATOM 837 O O . LEU A 1 111 ? -0.421 -3.567 15.783 1.00 93.00 111 LEU A O 1
ATOM 841 N N . GLN A 1 112 ? 1.826 -3.752 15.707 1.00 91.12 112 GLN A N 1
ATOM 842 C CA . GLN A 1 112 ? 1.971 -4.493 16.961 1.00 91.12 112 GLN A CA 1
ATOM 843 C C . GLN A 1 112 ? 1.721 -3.612 18.182 1.00 91.12 112 GLN A C 1
ATOM 845 O O . GLN A 1 112 ? 0.984 -3.995 19.089 1.00 91.12 112 GLN A O 1
ATOM 850 N N . THR A 1 113 ? 2.333 -2.427 18.212 1.00 89.69 113 THR A N 1
ATOM 851 C CA . THR A 1 113 ? 2.239 -1.531 19.370 1.00 89.69 113 THR A CA 1
ATOM 852 C C . THR A 1 113 ? 0.905 -0.803 19.434 1.00 89.69 113 THR A C 1
ATOM 854 O O . THR A 1 113 ? 0.472 -0.444 20.527 1.00 89.69 113 THR A O 1
ATOM 857 N N . GLY A 1 114 ? 0.268 -0.555 18.283 1.00 75.69 114 GLY A N 1
ATOM 858 C CA . GLY A 1 114 ? -0.942 0.256 18.193 1.00 75.69 114 GLY A CA 1
ATOM 859 C C . GLY A 1 114 ? -0.759 1.655 18.784 1.00 75.69 114 GLY A C 1
ATOM 860 O O . GLY A 1 114 ? -1.728 2.223 19.276 1.00 75.69 114 GLY A O 1
ATOM 861 N N . LYS A 1 115 ? 0.472 2.195 18.814 1.00 75.75 115 LYS A N 1
ATOM 862 C CA . LYS A 1 115 ? 0.728 3.559 19.294 1.00 75.75 115 LYS A CA 1
ATOM 863 C C . LYS A 1 115 ? -0.049 4.546 18.420 1.00 75.75 115 LYS A C 1
ATOM 865 O O . LYS A 1 115 ? 0.395 4.883 17.333 1.00 75.75 115 LYS A O 1
ATOM 870 N N . GLY A 1 116 ? -1.194 5.002 18.923 1.00 81.38 116 GLY A N 1
ATOM 871 C CA . GLY A 1 116 ? -2.192 5.732 18.144 1.00 81.38 116 GLY A CA 1
ATOM 872 C C . GLY A 1 116 ? -3.385 4.834 17.815 1.00 81.38 116 GLY A C 1
ATOM 873 O O . GLY A 1 116 ? -3.917 4.160 18.694 1.00 81.38 116 GLY A O 1
ATOM 874 N N . GLN A 1 117 ? -3.823 4.849 16.557 1.00 86.25 117 GLN A N 1
ATOM 875 C CA . GLN A 1 117 ? -4.848 3.948 16.032 1.00 86.25 117 GLN A CA 1
ATOM 876 C C . GLN A 1 117 ? -4.207 2.983 15.040 1.00 86.25 117 GLN A C 1
ATOM 878 O O . GLN A 1 117 ? -3.353 3.379 14.249 1.00 86.25 117 GLN A O 1
ATOM 883 N N . LYS A 1 118 ? -4.630 1.716 15.061 1.00 90.56 118 LYS A N 1
ATOM 884 C CA . LYS A 1 118 ? -4.156 0.747 14.070 1.00 90.56 118 LYS A CA 1
ATOM 885 C C . LYS A 1 118 ? -4.645 1.160 12.676 1.00 90.56 118 LYS A C 1
ATOM 887 O O . LYS A 1 118 ? -5.821 1.505 12.543 1.00 90.56 118 LYS A O 1
ATOM 892 N N . PRO A 1 119 ? -3.779 1.130 11.652 1.00 94.31 119 PRO A N 1
ATOM 893 C CA . PRO A 1 119 ? -4.204 1.407 10.292 1.00 94.31 119 PRO A CA 1
ATOM 894 C C . PRO A 1 119 ? -5.173 0.320 9.821 1.00 94.31 119 PRO A C 1
ATOM 896 O O . PRO A 1 119 ? -4.960 -0.866 10.067 1.00 94.31 119 PRO A O 1
ATOM 899 N N . LEU A 1 120 ? -6.236 0.737 9.140 1.00 93.12 120 LEU A N 1
ATOM 900 C CA . LEU A 1 120 ? -7.258 -0.167 8.603 1.00 93.12 120 LEU A CA 1
ATOM 901 C C . LEU A 1 120 ? -6.873 -0.719 7.228 1.00 93.12 120 LEU A C 1
ATOM 903 O O . LEU A 1 120 ? -7.336 -1.784 6.830 1.00 93.12 120 LEU A O 1
ATOM 907 N N . PHE A 1 121 ? -6.029 0.017 6.509 1.00 94.56 121 PHE A N 1
ATOM 908 C CA . PHE A 1 121 ? -5.419 -0.380 5.249 1.00 94.56 121 PHE A CA 1
ATOM 909 C C . PHE A 1 121 ? -4.132 0.425 5.009 1.00 94.56 121 PHE A C 1
ATOM 911 O O . PHE A 1 121 ? -3.833 1.401 5.707 1.00 94.56 121 PHE A O 1
ATOM 918 N N . CYS A 1 122 ? -3.384 0.030 3.989 1.00 96.31 122 CYS A N 1
ATOM 919 C CA . CYS A 1 122 ? -2.286 0.775 3.397 1.00 96.31 122 CYS A CA 1
ATOM 920 C C . CYS A 1 122 ? -2.689 1.248 1.996 1.00 96.31 122 CYS A C 1
ATOM 922 O O . CYS A 1 122 ? -3.255 0.476 1.222 1.00 96.31 122 CYS A O 1
ATOM 924 N N . TYR A 1 123 ? -2.401 2.504 1.665 1.00 96.25 123 TYR A N 1
ATOM 925 C CA . TYR A 1 123 ? -2.517 3.030 0.312 1.00 96.25 123 TYR A CA 1
ATOM 926 C C . TYR A 1 123 ? -1.127 3.140 -0.320 1.00 96.25 123 TYR A C 1
ATOM 928 O O . TYR A 1 123 ? -0.326 3.993 0.067 1.00 96.25 123 TYR A O 1
ATOM 936 N N . HIS A 1 124 ? -0.845 2.256 -1.276 1.00 96.25 124 HIS A N 1
ATOM 937 C CA . HIS A 1 124 ? 0.397 2.234 -2.034 1.00 96.25 124 HIS A CA 1
ATOM 938 C C . HIS A 1 124 ? 0.284 3.136 -3.269 1.00 96.25 124 HIS A C 1
ATOM 940 O O . HIS A 1 124 ? -0.519 2.881 -4.168 1.00 96.25 124 HIS A O 1
ATOM 946 N N . VAL A 1 125 ? 1.092 4.189 -3.335 1.00 95.81 125 VAL A N 1
ATOM 947 C CA . VAL A 1 125 ? 0.979 5.262 -4.337 1.00 95.81 125 VAL A CA 1
ATOM 948 C C . VAL A 1 125 ? 1.870 5.055 -5.568 1.00 95.81 125 VAL A C 1
ATOM 950 O O . VAL A 1 125 ? 2.309 6.025 -6.176 1.00 95.81 125 VAL A O 1
ATOM 953 N N . GLY A 1 126 ? 2.084 3.797 -5.957 1.00 92.25 126 GLY A N 1
ATOM 954 C CA . GLY A 1 126 ? 2.879 3.418 -7.132 1.00 92.25 126 GLY A CA 1
ATOM 955 C C . GLY A 1 126 ? 4.287 2.911 -6.838 1.00 92.25 126 GLY A C 1
ATOM 956 O O . GLY A 1 126 ? 4.774 3.015 -5.713 1.00 92.25 126 GLY A O 1
ATOM 957 N N . ASP A 1 127 ? 4.884 2.325 -7.874 1.00 90.62 127 ASP A N 1
ATOM 958 C CA . ASP A 1 127 ? 6.223 1.740 -7.917 1.00 90.62 127 ASP A CA 1
ATOM 959 C C . ASP A 1 127 ? 6.408 0.646 -6.858 1.00 90.62 127 ASP A C 1
ATOM 961 O O . ASP A 1 127 ? 7.245 0.709 -5.955 1.00 90.62 127 ASP A O 1
ATOM 965 N N . VAL A 1 128 ? 5.549 -0.372 -6.954 1.00 90.12 128 VAL A N 1
ATOM 966 C CA . VAL A 1 128 ? 5.586 -1.565 -6.094 1.00 90.12 128 VAL A CA 1
ATOM 967 C C . VAL A 1 128 ? 6.795 -2.430 -6.434 1.00 90.12 128 VAL A C 1
ATOM 969 O O . VAL A 1 128 ? 7.404 -3.044 -5.560 1.00 90.12 128 VAL A O 1
ATOM 972 N N . VAL A 1 129 ? 7.132 -2.490 -7.717 1.00 86.19 129 VAL A N 1
ATOM 973 C CA . VAL A 1 129 ? 8.233 -3.285 -8.250 1.00 86.19 129 VAL A CA 1
ATOM 974 C C . VAL A 1 129 ? 9.014 -2.483 -9.273 1.00 86.19 129 VAL A C 1
ATOM 976 O O . VAL A 1 129 ? 8.465 -1.683 -10.027 1.00 86.19 129 VAL A O 1
ATOM 979 N N . TYR A 1 130 ? 10.308 -2.757 -9.337 1.00 82.81 130 TYR A N 1
ATOM 980 C CA . TYR A 1 130 ? 11.203 -2.204 -10.336 1.00 82.81 130 TYR A CA 1
ATOM 981 C C . TYR A 1 130 ? 11.900 -3.348 -11.097 1.00 82.81 130 TYR A C 1
ATOM 983 O O . TYR A 1 130 ? 12.134 -4.423 -10.571 1.00 82.81 130 TYR A O 1
ATOM 991 N N . PHE A 1 131 ? 12.312 -3.183 -12.345 1.00 71.00 131 PHE A N 1
ATOM 992 C CA . PHE A 1 131 ? 12.097 -2.000 -13.169 1.00 71.00 131 PHE A CA 1
ATOM 993 C C . PHE A 1 131 ? 10.914 -2.140 -14.121 1.00 71.00 131 PHE A C 1
ATOM 995 O O . PHE A 1 131 ? 10.370 -1.119 -14.494 1.00 71.00 131 PHE A O 1
ATOM 1002 N N . THR A 1 132 ? 10.503 -3.360 -14.472 1.00 69.50 132 THR A N 1
ATOM 1003 C CA . THR A 1 132 ? 9.611 -3.644 -15.612 1.00 69.50 132 THR A CA 1
ATOM 1004 C C . THR A 1 132 ? 8.222 -4.123 -15.197 1.00 69.50 132 THR A C 1
ATOM 1006 O O . THR A 1 132 ? 7.539 -4.814 -15.950 1.00 69.50 132 THR A O 1
ATOM 1009 N N . GLY A 1 133 ? 7.825 -3.875 -13.946 1.00 66.94 133 GLY A N 1
ATOM 1010 C CA . GLY A 1 133 ? 6.572 -4.416 -13.418 1.00 66.94 133 GLY A CA 1
ATOM 1011 C C . GLY A 1 133 ? 6.491 -5.950 -13.451 1.00 66.94 133 GLY A C 1
ATOM 1012 O O . GLY A 1 133 ? 5.400 -6.514 -13.337 1.00 66.94 133 GLY A O 1
ATOM 1013 N N . ALA A 1 134 ? 7.614 -6.646 -13.674 1.00 76.44 134 ALA A N 1
ATOM 1014 C CA . ALA A 1 134 ? 7.599 -8.059 -14.006 1.00 76.44 134 ALA A CA 1
ATOM 1015 C C . ALA A 1 134 ? 7.057 -8.881 -12.839 1.00 76.44 134 ALA A C 1
ATOM 1017 O O . ALA A 1 134 ? 7.497 -8.770 -11.694 1.00 76.44 134 ALA A O 1
ATOM 1018 N N . ARG A 1 135 ? 6.114 -9.774 -13.152 1.00 78.56 135 ARG A N 1
ATOM 1019 C CA . ARG A 1 135 ? 5.473 -10.656 -12.168 1.00 78.56 135 ARG A CA 1
ATOM 1020 C C . ARG A 1 135 ? 6.487 -11.408 -11.300 1.00 78.56 135 ARG A C 1
ATOM 1022 O O . ARG A 1 135 ? 6.233 -11.609 -10.113 1.00 78.56 135 ARG A O 1
ATOM 1029 N N . ASP A 1 136 ? 7.594 -11.839 -11.894 1.00 81.44 136 ASP A N 1
ATOM 1030 C CA . ASP A 1 136 ? 8.607 -12.655 -11.221 1.00 81.44 136 ASP A CA 1
ATOM 1031 C C . ASP A 1 136 ? 9.405 -11.859 -10.173 1.00 81.44 136 ASP A C 1
ATOM 1033 O O . ASP A 1 136 ? 9.914 -12.449 -9.217 1.00 81.44 136 ASP A O 1
ATOM 1037 N N . ASP A 1 137 ? 9.423 -10.528 -10.274 1.00 82.12 137 ASP A N 1
ATOM 1038 C CA . ASP A 1 137 ? 10.156 -9.647 -9.364 1.00 82.12 137 ASP A CA 1
ATOM 1039 C C . ASP A 1 137 ? 9.360 -9.283 -8.102 1.00 82.12 137 ASP A C 1
ATOM 1041 O O . ASP A 1 137 ? 9.949 -8.979 -7.062 1.00 82.12 137 ASP A O 1
ATOM 1045 N N . TYR A 1 138 ? 8.027 -9.410 -8.129 1.00 86.50 138 TYR A N 1
ATOM 1046 C CA . TYR A 1 138 ? 7.163 -9.109 -6.978 1.00 86.50 138 TYR A CA 1
ATOM 1047 C C . TYR A 1 138 ? 7.534 -9.882 -5.719 1.00 86.50 138 TYR A C 1
ATOM 1049 O O . TYR A 1 138 ? 7.361 -9.371 -4.613 1.00 86.50 138 TYR A O 1
ATOM 1057 N N . TYR A 1 139 ? 8.014 -11.122 -5.856 1.00 86.81 139 TYR A N 1
ATOM 1058 C CA . TYR A 1 139 ? 8.303 -11.930 -4.679 1.00 86.81 139 TYR A CA 1
ATOM 1059 C C . TYR A 1 139 ? 9.441 -11.335 -3.856 1.00 86.81 139 TYR A C 1
ATOM 1061 O O . TYR A 1 139 ? 9.250 -11.042 -2.680 1.00 86.81 139 TYR A O 1
ATOM 1069 N N . ALA A 1 140 ? 10.597 -11.134 -4.484 1.00 84.19 140 ALA A N 1
ATOM 1070 C CA . ALA A 1 140 ? 11.777 -10.619 -3.805 1.00 84.19 140 ALA A CA 1
ATOM 1071 C C . ALA A 1 140 ? 11.624 -9.137 -3.441 1.00 84.19 140 ALA A C 1
ATOM 1073 O O . ALA A 1 140 ? 12.085 -8.715 -2.387 1.00 84.19 140 ALA A O 1
ATOM 1074 N N . GLN A 1 141 ? 10.968 -8.353 -4.300 1.00 86.06 141 GLN A N 1
ATOM 1075 C CA . GLN A 1 141 ? 10.928 -6.902 -4.140 1.00 86.06 141 GLN A CA 1
ATOM 1076 C C . GLN A 1 141 ? 9.762 -6.395 -3.303 1.00 86.06 141 GLN A C 1
ATOM 1078 O O . GLN A 1 141 ? 9.833 -5.267 -2.836 1.00 86.06 141 GLN A O 1
ATOM 1083 N N . PHE A 1 142 ? 8.703 -7.179 -3.095 1.00 89.38 142 PHE A N 1
ATOM 1084 C CA . PHE A 1 142 ? 7.540 -6.718 -2.335 1.00 89.38 142 PHE A CA 1
ATOM 1085 C C . PHE A 1 142 ? 6.999 -7.772 -1.369 1.00 89.38 142 PHE A C 1
ATOM 1087 O O . PHE A 1 142 ? 6.887 -7.517 -0.171 1.00 89.38 142 PHE A O 1
ATOM 1094 N N . TYR A 1 143 ? 6.691 -8.979 -1.846 1.00 89.31 143 TYR A N 1
ATOM 1095 C CA . TYR A 1 143 ? 6.033 -9.975 -0.998 1.00 89.31 143 TYR A CA 1
ATOM 1096 C C . TYR A 1 143 ? 6.912 -10.486 0.142 1.00 89.31 143 TYR A C 1
ATOM 1098 O O . TYR A 1 143 ? 6.390 -10.709 1.228 1.00 89.31 143 TYR A O 1
ATOM 1106 N N . GLU A 1 144 ? 8.211 -10.696 -0.073 1.00 88.25 144 GLU A N 1
ATOM 1107 C CA . GLU A 1 144 ? 9.128 -11.136 0.982 1.00 88.25 144 GLU A CA 1
ATOM 1108 C C . GLU A 1 144 ? 9.342 -10.038 2.049 1.00 88.25 144 GLU A C 1
ATOM 1110 O O . GLU A 1 144 ? 9.044 -10.320 3.218 1.00 88.25 144 GLU A O 1
ATOM 1115 N N . PRO A 1 145 ? 9.722 -8.789 1.695 1.00 88.75 145 PRO A N 1
ATOM 1116 C CA . PRO A 1 145 ? 9.901 -7.698 2.662 1.00 88.75 145 PRO A CA 1
ATOM 1117 C C . PRO A 1 145 ? 8.649 -7.386 3.492 1.00 88.75 145 PRO A C 1
ATOM 1119 O O . PRO A 1 145 ? 8.737 -7.155 4.697 1.00 88.75 145 PRO A O 1
ATOM 1122 N N . TYR A 1 146 ? 7.464 -7.435 2.873 1.00 92.25 146 TYR A N 1
ATOM 1123 C CA . TYR A 1 146 ? 6.187 -7.132 3.529 1.00 92.25 146 TYR A CA 1
ATOM 1124 C C . TYR A 1 146 ? 5.383 -8.381 3.920 1.00 92.25 146 TYR A C 1
ATOM 1126 O O . TYR A 1 146 ? 4.203 -8.276 4.244 1.00 92.25 146 TYR A O 1
ATOM 1134 N N . SER A 1 147 ? 6.001 -9.566 3.951 1.00 91.94 147 SER A N 1
ATOM 1135 C CA . SER A 1 147 ? 5.322 -10.851 4.221 1.00 91.94 147 SER A CA 1
ATOM 1136 C C . SER A 1 147 ? 4.587 -10.928 5.566 1.00 91.94 147 SER A C 1
ATOM 1138 O O . SER A 1 147 ? 3.690 -11.756 5.737 1.00 91.94 147 SER A O 1
ATOM 1140 N N . HIS A 1 148 ? 4.964 -10.076 6.522 1.00 93.69 148 HIS A N 1
ATOM 1141 C CA . HIS A 1 148 ? 4.348 -9.972 7.846 1.00 93.69 148 HIS A CA 1
ATOM 1142 C C . HIS A 1 148 ? 3.391 -8.783 7.997 1.00 93.69 148 HIS A C 1
ATOM 1144 O O . HIS A 1 148 ? 2.798 -8.619 9.061 1.00 93.69 148 HIS A O 1
ATOM 1150 N N . TYR A 1 149 ? 3.240 -7.950 6.966 1.00 94.25 149 TYR A N 1
ATOM 1151 C CA . TYR A 1 149 ? 2.266 -6.867 6.959 1.00 94.25 149 TYR A CA 1
ATOM 1152 C C . TYR A 1 149 ? 0.886 -7.438 6.606 1.00 94.25 149 TYR A C 1
ATOM 1154 O O . TYR A 1 149 ? 0.607 -7.759 5.455 1.00 94.25 149 TYR A O 1
ATOM 1162 N N . ASP A 1 150 ? 0.029 -7.601 7.613 1.00 92.25 150 ASP A N 1
ATOM 1163 C CA . ASP A 1 150 ? -1.253 -8.321 7.524 1.00 92.25 150 ASP A CA 1
ATOM 1164 C C . ASP A 1 150 ? -2.472 -7.410 7.303 1.00 92.25 150 ASP A C 1
ATOM 1166 O O . ASP A 1 150 ? -3.619 -7.861 7.299 1.00 92.25 150 ASP A O 1
ATOM 1170 N N . VAL A 1 151 ? -2.228 -6.121 7.084 1.00 93.06 151 VAL A N 1
ATOM 1171 C CA . VAL A 1 151 ? -3.258 -5.117 6.827 1.00 93.06 151 VAL A CA 1
ATOM 1172 C C . VAL A 1 151 ? -3.495 -4.989 5.312 1.00 93.06 151 VAL A C 1
ATOM 1174 O O . VAL A 1 151 ? -2.526 -4.994 4.550 1.00 93.06 151 VAL A O 1
ATOM 1177 N N . PRO A 1 152 ? -4.754 -4.856 4.837 1.00 93.50 152 PRO A N 1
ATOM 1178 C CA . PRO A 1 152 ? -5.057 -4.736 3.409 1.00 93.50 152 PRO A CA 1
ATOM 1179 C C . PRO A 1 152 ? -4.263 -3.625 2.713 1.00 93.50 152 PRO A C 1
ATOM 1181 O O . PRO A 1 152 ? -4.117 -2.535 3.260 1.00 93.50 152 PRO A O 1
ATOM 1184 N N . ILE A 1 153 ? -3.794 -3.877 1.487 1.00 93.62 153 ILE A N 1
ATOM 1185 C CA . ILE A 1 153 ? -3.073 -2.897 0.663 1.00 93.62 153 ILE A CA 1
ATOM 1186 C C . ILE A 1 153 ? -3.905 -2.580 -0.582 1.00 93.62 153 ILE A C 1
ATOM 1188 O O . ILE A 1 153 ? -4.239 -3.472 -1.361 1.00 93.62 153 ILE A O 1
ATOM 1192 N N . PHE A 1 154 ? -4.205 -1.299 -0.784 1.00 92.38 154 PHE A N 1
ATOM 1193 C CA . PHE A 1 154 ? -4.757 -0.765 -2.026 1.00 92.38 154 PHE A CA 1
ATOM 1194 C C . PHE A 1 154 ? -3.652 -0.050 -2.781 1.00 92.38 154 PHE A C 1
ATOM 1196 O O . PHE A 1 154 ? -3.011 0.827 -2.214 1.00 92.38 154 PHE A O 1
ATOM 1203 N N . ALA A 1 155 ? -3.440 -0.400 -4.046 1.00 91.38 155 ALA A N 1
ATOM 1204 C CA . ALA A 1 155 ? -2.364 0.166 -4.845 1.00 91.38 155 ALA A CA 1
ATOM 1205 C C . ALA A 1 155 ? -2.895 0.825 -6.118 1.00 91.38 155 ALA A C 1
ATOM 1207 O O . ALA A 1 155 ? -3.825 0.322 -6.752 1.00 91.38 155 ALA A O 1
ATOM 1208 N N . ILE A 1 156 ? -2.263 1.931 -6.495 1.00 89.31 156 ILE A N 1
ATOM 1209 C CA . ILE A 1 156 ? -2.289 2.462 -7.860 1.00 89.31 156 ILE A CA 1
ATOM 1210 C C . ILE A 1 156 ? -0.937 2.165 -8.521 1.00 89.31 156 ILE A C 1
ATOM 1212 O O . ILE A 1 156 ? 0.062 2.124 -7.805 1.00 89.31 156 ILE A O 1
ATOM 1216 N N . PRO A 1 157 ? -0.886 1.934 -9.844 1.00 86.25 157 PRO A N 1
ATOM 1217 C CA . PRO A 1 157 ? 0.382 1.720 -10.532 1.00 86.25 157 PRO A CA 1
ATOM 1218 C C . PRO A 1 157 ? 1.178 3.028 -10.639 1.00 86.25 157 PRO A C 1
ATOM 1220 O O . PRO A 1 157 ? 0.604 4.085 -10.919 1.00 86.25 157 PRO A O 1
ATOM 1223 N N . GLY A 1 158 ? 2.490 2.938 -10.434 1.00 86.62 158 GLY A N 1
ATOM 1224 C CA . GLY A 1 158 ? 3.474 3.967 -10.769 1.00 86.62 158 GLY A CA 1
ATOM 1225 C C . GLY A 1 158 ? 4.045 3.769 -12.175 1.00 86.62 158 GLY A C 1
ATOM 1226 O O . GLY A 1 158 ? 3.535 2.964 -12.960 1.00 86.62 158 GLY A O 1
ATOM 1227 N N . ASN A 1 159 ? 5.088 4.522 -12.530 1.00 83.44 159 ASN A N 1
ATOM 1228 C CA . ASN A 1 159 ? 5.691 4.404 -13.859 1.00 83.44 159 ASN A CA 1
ATOM 1229 C C . ASN A 1 159 ? 6.471 3.096 -14.031 1.00 83.44 159 ASN A C 1
ATOM 1231 O O . ASN A 1 159 ? 6.450 2.546 -15.128 1.00 83.44 159 ASN A O 1
ATOM 1235 N N . HIS A 1 160 ? 7.108 2.580 -12.976 1.00 84.12 160 HIS A N 1
ATOM 1236 C CA . HIS A 1 160 ? 7.894 1.345 -13.050 1.00 84.12 160 HIS A CA 1
ATOM 1237 C C . HIS A 1 160 ? 7.026 0.085 -13.091 1.00 84.12 160 HIS A C 1
ATOM 1239 O O . HIS A 1 160 ? 7.417 -0.916 -13.686 1.00 84.12 160 HIS A O 1
ATOM 1245 N N . ASP A 1 161 ? 5.806 0.150 -12.555 1.00 82.25 161 ASP A N 1
ATOM 1246 C CA . ASP A 1 161 ? 4.860 -0.971 -12.603 1.00 82.25 161 ASP A CA 1
ATOM 1247 C C . ASP A 1 161 ? 4.342 -1.255 -14.031 1.00 82.25 161 ASP A C 1
ATOM 1249 O O . ASP A 1 161 ? 3.771 -2.316 -14.281 1.00 82.25 161 ASP A O 1
ATOM 1253 N N . GLY A 1 162 ? 4.506 -0.305 -14.963 1.00 75.75 162 GLY A N 1
ATOM 1254 C CA . GLY A 1 162 ? 4.052 -0.398 -16.356 1.00 75.75 162 GLY A CA 1
ATOM 1255 C C . GLY A 1 162 ? 5.164 -0.345 -17.409 1.00 75.75 162 GLY A C 1
ATOM 1256 O O . GLY A 1 162 ? 4.854 -0.269 -18.600 1.00 75.75 162 GLY A O 1
ATOM 1257 N N . GLU A 1 163 ? 6.438 -0.345 -17.005 1.00 76.25 163 GLU A N 1
ATOM 1258 C CA . GLU A 1 163 ? 7.574 -0.412 -17.932 1.00 76.25 163 GLU A CA 1
ATOM 1259 C C . GLU A 1 163 ? 7.594 -1.771 -18.649 1.00 76.25 163 GLU A C 1
ATOM 1261 O O . GLU A 1 163 ? 7.448 -2.816 -18.026 1.00 76.25 163 GLU A O 1
ATOM 1266 N N . VAL A 1 164 ? 7.806 -1.770 -19.967 1.00 67.69 164 VAL A N 1
ATOM 1267 C CA . VAL A 1 164 ? 7.925 -2.997 -20.772 1.00 67.69 164 VAL A CA 1
ATOM 1268 C C . VAL A 1 164 ? 9.319 -3.089 -21.383 1.00 67.69 164 VAL A C 1
ATOM 1270 O O . VAL A 1 164 ? 9.866 -2.089 -21.845 1.00 67.69 164 VAL A O 1
ATOM 1273 N N . ASP A 1 165 ? 9.898 -4.290 -21.413 1.00 61.69 165 ASP A N 1
ATOM 1274 C CA . ASP A 1 165 ? 11.219 -4.510 -22.020 1.00 61.69 165 ASP A CA 1
ATOM 1275 C C . ASP A 1 165 ? 11.188 -4.446 -23.561 1.00 61.69 165 ASP A C 1
ATOM 1277 O O . ASP A 1 165 ? 12.203 -4.126 -24.181 1.00 61.69 165 ASP A O 1
ATOM 1281 N N . ASP A 1 166 ? 10.029 -4.701 -24.187 1.00 58.47 166 ASP A N 1
ATOM 1282 C CA . ASP A 1 166 ? 9.852 -4.704 -25.646 1.00 58.47 166 ASP A CA 1
ATOM 1283 C C . ASP A 1 166 ? 8.555 -3.971 -26.069 1.00 58.47 166 ASP A C 1
ATOM 1285 O O . ASP A 1 166 ? 7.463 -4.442 -25.754 1.00 58.47 166 ASP A O 1
ATOM 1289 N N . PRO A 1 167 ? 8.629 -2.838 -26.801 1.00 45.59 167 PRO A N 1
ATOM 1290 C CA . PRO A 1 167 ? 7.458 -2.133 -27.341 1.00 45.59 167 PRO A CA 1
ATOM 1291 C C . PRO A 1 167 ? 6.670 -2.891 -28.424 1.00 45.59 167 PRO A C 1
ATOM 1293 O O . PRO A 1 167 ? 5.681 -2.352 -28.921 1.00 45.59 167 PRO A O 1
ATOM 1296 N N . THR A 1 168 ? 7.129 -4.066 -28.866 1.00 50.25 168 THR A N 1
ATOM 1297 C CA . THR A 1 168 ? 6.507 -4.840 -29.955 1.00 50.25 168 THR A CA 1
ATOM 1298 C C . THR A 1 168 ? 5.676 -6.043 -29.495 1.00 50.25 168 THR A C 1
ATOM 1300 O O . THR A 1 168 ? 5.102 -6.726 -30.349 1.00 50.25 168 THR A O 1
ATOM 1303 N N . GLN A 1 169 ? 5.586 -6.285 -28.182 1.00 43.72 169 GLN A N 1
ATOM 1304 C CA . GLN A 1 169 ? 4.744 -7.319 -27.558 1.00 43.72 169 GLN A CA 1
ATOM 1305 C C . GLN A 1 169 ? 3.408 -6.747 -27.076 1.00 43.72 169 GLN A C 1
ATOM 1307 O O . GLN A 1 169 ? 3.412 -5.645 -26.484 1.00 43.72 169 GLN A O 1
#

Nearest PDB structures (foldseek):
  6vw9-assembly1_A-2  TM=3.502E-01  e=6.660E-02  Caenorhabditis elegans
  8uzd-assembly1_A  TM=3.848E-01  e=1.288E+00  Ilex paraguariensis
  6lfl-assembly1_A  TM=3.650E-01  e=1.569E+00  Homo sapiens
  6tpj-assembly1_A  TM=3.283E-01  e=2.657E+00  Homo sapiens
  4s0v-assembly1_A  TM=2.987E-01  e=2.330E+00  Homo sapiens

pLDDT: mean 72.73, std 22.04, range [30.59, 96.94]

Radius of gyration: 20.65 Å; Cα contacts (8 Å, |Δi|>4): 182; chains: 1; bounding box: 41×72×49 Å

Sequence (169 aa):
MSHSAHSGTAQASTTELKPGETRPAPRPKRSQAHPGVSPLHPVSHRNTSFQPLPRPLGLPPYHYDLSAKFPDIAKAIEEAGSMTLHVMGDSGGVQDGEFQNFVAEQMLAHLQTGKGQKPLFCYHVGDVVYFTGARDDYYAQFYEPYSHYDVPIFAIPGNHDGEVDDPTQ

Foldseek 3Di:
DDDDDDDDDDDDPPDDADQLGDDDDDDPPPPCPPVPPDPLPPPFDWPLDDDDDPDAPDDPPRDDDCCVVPVVLVVVCVVVVHADEAEEEQQFDDDDCPVSLVVLVVLLVCCVVVPDHHHQAYEYEANQHDAALDPVSNVVGHCVSNVVVRHHYDYDYDSRNHIHRDPVD

Mean predicted aligned error: 13.56 Å

Solvent-accessible surface area (backbone atoms only — not comparable to full-atom values): 10871 Å² total; per-residue (Å²): 139,84,84,81,83,84,84,78,82,79,78,80,80,79,75,80,70,57,94,81,60,77,76,85,78,78,60,85,96,54,77,76,76,54,100,69,71,69,70,78,56,96,81,59,69,80,42,80,68,90,70,86,74,74,84,68,98,64,67,83,80,82,76,81,66,54,52,84,76,39,51,69,56,42,50,53,32,62,75,63,75,52,85,44,63,47,76,51,53,70,48,28,45,87,85,63,52,65,66,52,39,53,52,38,50,51,55,42,48,43,62,74,67,33,83,77,68,59,52,67,32,31,42,34,72,12,21,56,26,60,65,45,36,48,77,83,44,38,47,75,21,36,48,58,62,42,65,78,59,76,57,53,75,49,73,49,83,30,74,30,42,69,21,43,85,54,95,87,114